Protein AF-A0A4Y7U1J9-F1 (afdb_monomer)

Radius of gyration: 15.21 Å; Cα contacts (8 Å, |Δi|>4): 73; chains: 1; bounding box: 36×30×41 Å

Structure (mmCIF, N/CA/C/O backbone):
data_AF-A0A4Y7U1J9-F1
#
_entry.id   AF-A0A4Y7U1J9-F1
#
loop_
_atom_site.group_PDB
_atom_site.id
_atom_site.type_symbol
_atom_site.label_atom_id
_atom_site.label_alt_id
_atom_site.label_comp_id
_atom_site.label_asym_id
_atom_site.label_entity_id
_atom_site.label_seq_id
_atom_site.pdbx_PDB_ins_code
_atom_site.Cartn_x
_atom_site.Cartn_y
_atom_site.Cartn_z
_atom_site.occupancy
_atom_site.B_iso_or_equiv
_atom_site.auth_seq_id
_atom_site.auth_comp_id
_atom_site.auth_asym_id
_atom_site.auth_atom_id
_atom_site.pdbx_PDB_model_num
ATOM 1 N N . PHE A 1 1 ? -22.457 3.418 -6.568 1.00 90.00 1 PHE A N 1
ATOM 2 C CA . PHE A 1 1 ? -21.148 3.089 -7.181 1.00 90.00 1 PHE A CA 1
ATOM 3 C C . PHE A 1 1 ? -19.988 3.354 -6.220 1.00 90.00 1 PHE A C 1
ATOM 5 O O . PHE A 1 1 ? -19.339 2.393 -5.837 1.00 90.00 1 PHE A O 1
ATOM 12 N N . LEU A 1 2 ? -19.761 4.601 -5.781 1.00 94.25 2 LEU A N 1
ATOM 13 C CA . LEU A 1 2 ? -18.622 4.984 -4.925 1.00 94.25 2 LEU A CA 1
ATOM 14 C C . LEU A 1 2 ? -18.522 4.182 -3.611 1.00 94.25 2 LEU A C 1
ATOM 16 O O . LEU A 1 2 ? -17.474 3.611 -3.334 1.00 94.25 2 LEU A O 1
ATOM 20 N N . GLU A 1 3 ? -19.617 4.076 -2.852 1.00 92.62 3 GLU A N 1
ATOM 21 C CA . GLU A 1 3 ? -19.627 3.328 -1.581 1.00 92.62 3 GLU A CA 1
ATOM 22 C C . GLU A 1 3 ? -19.279 1.849 -1.763 1.00 92.62 3 GLU A C 1
ATOM 24 O O . GLU A 1 3 ? -18.498 1.283 -1.005 1.00 92.62 3 GLU A O 1
ATOM 29 N N . ARG A 1 4 ? -19.757 1.234 -2.847 1.00 93.94 4 ARG A N 1
ATOM 30 C CA . ARG A 1 4 ? -19.401 -0.147 -3.182 1.00 93.94 4 ARG A CA 1
ATOM 31 C C . ARG A 1 4 ? -17.894 -0.298 -3.423 1.00 93.94 4 ARG A C 1
ATOM 33 O O . ARG A 1 4 ? -17.288 -1.198 -2.857 1.00 93.94 4 ARG A O 1
ATOM 40 N N . GLN A 1 5 ? -17.280 0.604 -4.196 1.00 95.75 5 GLN A N 1
ATOM 41 C CA . GLN A 1 5 ? -15.831 0.564 -4.440 1.00 95.75 5 GLN A CA 1
ATOM 42 C C . GLN A 1 5 ? -15.028 0.747 -3.145 1.00 95.75 5 GLN A C 1
ATOM 44 O O . GLN A 1 5 ? -14.033 0.056 -2.939 1.00 95.75 5 GLN A O 1
ATOM 49 N N . LYS A 1 6 ? -15.462 1.653 -2.259 1.00 94.25 6 LYS A N 1
ATOM 50 C CA . LYS A 1 6 ? -14.850 1.842 -0.937 1.00 94.25 6 LYS A CA 1
ATOM 51 C C . LYS A 1 6 ? -14.866 0.545 -0.126 1.00 94.25 6 LYS A C 1
ATOM 53 O O . LYS A 1 6 ? -13.815 0.119 0.350 1.00 94.25 6 LYS A O 1
ATOM 58 N N . HIS A 1 7 ? -16.029 -0.100 -0.020 1.00 93.62 7 HIS A N 1
ATOM 59 C CA . HIS A 1 7 ? -16.166 -1.370 0.693 1.00 93.62 7 HIS A CA 1
ATOM 60 C C . HIS A 1 7 ? -15.305 -2.480 0.079 1.00 93.62 7 HIS A C 1
ATOM 62 O O . HIS A 1 7 ? -14.634 -3.195 0.817 1.00 93.62 7 HIS A O 1
ATOM 68 N N . GLU A 1 8 ? -15.265 -2.597 -1.251 1.00 95.69 8 GLU A N 1
ATOM 69 C CA . GLU A 1 8 ? -14.432 -3.586 -1.950 1.00 95.69 8 GLU A CA 1
ATOM 70 C C . GLU A 1 8 ? -12.935 -3.400 -1.636 1.00 95.69 8 GLU A C 1
ATOM 72 O O . GLU A 1 8 ? -12.244 -4.373 -1.325 1.00 95.69 8 GLU A O 1
ATOM 77 N N . ILE A 1 9 ? -12.440 -2.156 -1.643 1.00 95.25 9 ILE A N 1
ATOM 78 C CA . ILE A 1 9 ? -11.038 -1.828 -1.329 1.00 95.25 9 ILE A CA 1
ATOM 79 C C . ILE A 1 9 ? -10.700 -2.191 0.121 1.00 95.25 9 ILE A C 1
ATOM 81 O O 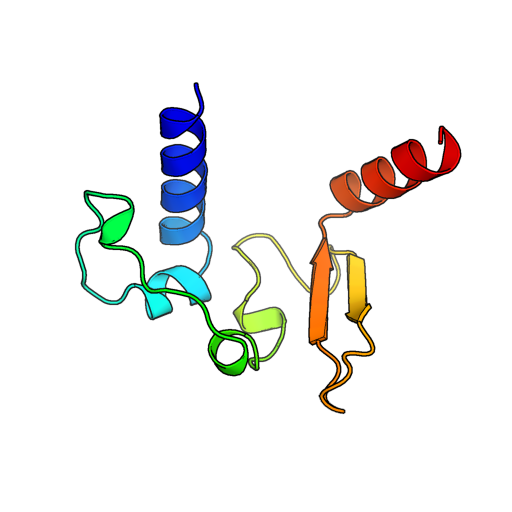. ILE A 1 9 ? -9.697 -2.862 0.379 1.00 95.25 9 ILE A O 1
ATOM 85 N N . VAL A 1 10 ? -11.539 -1.769 1.071 1.00 95.00 10 VAL A N 1
ATOM 86 C CA . VAL A 1 10 ? -11.330 -2.037 2.501 1.00 95.00 10 VAL A CA 1
ATOM 87 C C . VAL A 1 10 ? -11.363 -3.538 2.764 1.00 95.00 10 VAL A C 1
ATOM 89 O O . VAL A 1 10 ? -10.428 -4.080 3.354 1.00 95.00 10 VAL A O 1
ATOM 92 N N . HIS A 1 11 ? -12.384 -4.230 2.255 1.00 95.06 11 HIS A N 1
ATOM 93 C CA . HIS A 1 11 ? -12.526 -5.672 2.407 1.00 95.06 11 HIS A CA 1
ATOM 94 C C . HIS A 1 11 ? -11.313 -6.415 1.840 1.00 95.06 11 HIS A C 1
ATOM 96 O O . HIS A 1 11 ? -10.762 -7.293 2.504 1.00 95.06 11 HIS A O 1
ATOM 102 N N . PHE A 1 12 ? -10.842 -6.045 0.646 1.00 96.06 12 PHE A N 1
ATOM 103 C CA . PHE A 1 12 ? -9.651 -6.656 0.063 1.00 96.06 12 PHE A CA 1
ATOM 104 C C . PHE A 1 12 ? -8.428 -6.500 0.974 1.00 96.06 12 PHE A C 1
ATOM 106 O O . PHE A 1 12 ? -7.750 -7.490 1.264 1.00 96.06 12 PHE A O 1
ATOM 113 N N . HIS A 1 13 ? -8.147 -5.284 1.449 1.00 95.75 13 HIS A N 1
ATOM 114 C CA . HIS A 1 13 ? -6.953 -5.015 2.247 1.00 95.75 13 HIS A CA 1
ATOM 115 C C . HIS A 1 13 ? -7.001 -5.642 3.640 1.00 95.75 13 HIS A C 1
ATOM 117 O O . HIS A 1 13 ? -5.981 -6.171 4.072 1.00 95.75 13 HIS A O 1
ATOM 123 N N . LEU A 1 14 ? -8.160 -5.682 4.300 1.00 94.44 14 LEU A N 1
ATOM 124 C CA . LEU A 1 14 ? -8.301 -6.350 5.598 1.00 94.44 14 LEU A CA 1
ATOM 125 C C . LEU A 1 14 ? -7.974 -7.850 5.531 1.00 94.44 14 LEU A C 1
ATOM 127 O O . LEU A 1 14 ? -7.416 -8.396 6.481 1.00 94.44 14 LEU A O 1
ATOM 131 N N . HIS A 1 15 ? -8.265 -8.509 4.404 1.00 94.62 15 HIS A N 1
ATOM 132 C CA . HIS A 1 15 ? -8.014 -9.944 4.215 1.00 94.62 15 HIS A CA 1
ATOM 133 C C . HIS A 1 15 ? -6.624 -10.261 3.636 1.00 94.62 15 HIS A C 1
ATOM 135 O O . HIS A 1 15 ? -6.047 -11.328 3.897 1.00 94.62 15 HIS A O 1
ATOM 141 N N . ASN A 1 16 ? -6.082 -9.351 2.822 1.00 96.75 16 ASN A N 1
ATOM 142 C CA . ASN A 1 16 ? -4.897 -9.615 2.005 1.00 96.75 16 ASN A CA 1
ATOM 143 C C . ASN A 1 16 ? -3.674 -8.788 2.384 1.00 96.75 16 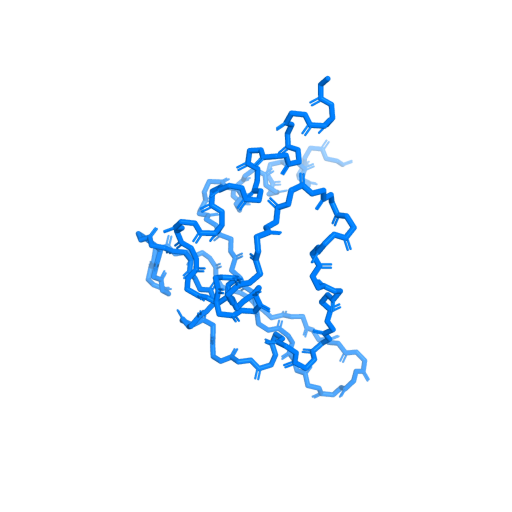ASN A C 1
ATOM 145 O O . ASN A 1 16 ? -2.590 -9.110 1.910 1.00 96.75 16 ASN A O 1
ATOM 149 N N . ASN A 1 17 ? -3.792 -7.756 3.215 1.00 96.19 17 ASN A N 1
ATOM 150 C CA . ASN A 1 17 ? -2.670 -6.903 3.586 1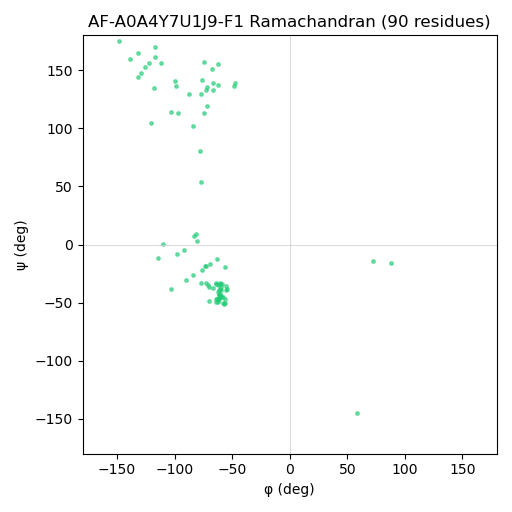.00 96.19 17 ASN A CA 1
ATOM 151 C C . ASN A 1 17 ? -2.445 -6.926 5.109 1.00 96.19 17 ASN A C 1
ATOM 153 O O . ASN A 1 17 ? -3.206 -6.285 5.837 1.00 96.19 17 ASN A O 1
ATOM 157 N N . PRO A 1 18 ? -1.402 -7.631 5.597 1.00 93.62 18 PRO A N 1
ATOM 158 C CA . PRO A 1 18 ? -1.103 -7.715 7.027 1.00 93.62 18 PRO A CA 1
ATOM 159 C C . PRO A 1 18 ? -0.963 -6.347 7.700 1.00 93.62 18 PRO A C 1
ATOM 161 O O . PRO A 1 18 ? -1.473 -6.166 8.798 1.00 93.62 18 PRO A O 1
ATOM 164 N N . PHE A 1 19 ? -0.359 -5.367 7.019 1.00 95.44 19 PHE A 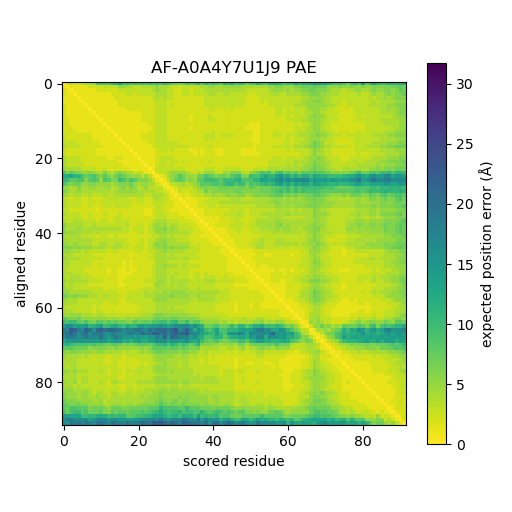N 1
ATOM 165 C CA . PHE A 1 19 ? -0.203 -4.013 7.549 1.00 95.44 19 PHE A CA 1
ATOM 166 C C . PHE A 1 19 ? -1.549 -3.334 7.827 1.00 95.44 19 PHE A C 1
ATOM 168 O O . PHE A 1 19 ? -1.732 -2.760 8.897 1.00 95.44 19 PHE A O 1
ATOM 175 N N . TYR A 1 20 ? -2.500 -3.395 6.889 1.00 95.44 20 TYR A N 1
ATOM 176 C CA . TYR A 1 20 ? -3.813 -2.774 7.098 1.00 95.44 20 TYR A CA 1
ATOM 177 C C . TYR A 1 20 ? -4.645 -3.525 8.135 1.00 95.44 20 TYR A C 1
ATOM 179 O O . TYR A 1 20 ? -5.347 -2.882 8.907 1.00 95.44 20 TYR A O 1
ATOM 187 N N . ASN A 1 21 ? -4.527 -4.854 8.187 1.00 92.94 21 ASN A N 1
ATOM 188 C CA . ASN A 1 21 ? -5.169 -5.672 9.212 1.00 92.94 21 ASN A CA 1
ATOM 189 C C . ASN A 1 21 ? -4.657 -5.321 10.626 1.00 92.94 21 ASN A C 1
ATOM 191 O O . ASN A 1 21 ? -5.458 -5.059 11.521 1.00 92.94 21 ASN A O 1
ATOM 195 N N . GLU A 1 22 ? -3.333 -5.223 10.804 1.00 93.12 22 GLU A N 1
ATOM 196 C CA . GLU A 1 22 ? -2.698 -4.802 12.063 1.00 93.12 22 GLU A CA 1
ATOM 197 C C . GLU A 1 22 ? -3.118 -3.377 12.447 1.00 93.12 22 GLU A C 1
ATOM 199 O O . GLU A 1 22 ? -3.464 -3.119 13.598 1.00 93.12 22 GLU A O 1
ATOM 204 N N . LEU A 1 23 ? -3.141 -2.457 11.477 1.00 93.25 23 LEU A N 1
ATOM 205 C CA . LEU A 1 23 ? -3.506 -1.060 11.701 1.00 93.25 23 LEU A CA 1
ATOM 206 C C . LEU A 1 23 ? -4.946 -0.903 12.215 1.00 93.25 23 LEU A C 1
ATOM 208 O O . LEU A 1 23 ? -5.199 -0.052 13.068 1.00 93.25 23 LEU A O 1
ATOM 212 N N . THR A 1 24 ? -5.889 -1.700 11.706 1.00 92.75 24 THR A N 1
ATOM 213 C CA . THR A 1 24 ? -7.277 -1.701 12.193 1.00 92.75 24 THR A CA 1
ATOM 214 C C . THR A 1 24 ? -7.449 -2.434 13.523 1.00 92.75 24 THR A C 1
ATOM 216 O O . THR A 1 24 ? -8.399 -2.156 14.258 1.00 92.75 24 THR A O 1
ATOM 219 N N . GLY A 1 25 ? -6.520 -3.332 13.865 1.00 88.12 25 GLY A N 1
ATOM 220 C CA . GLY A 1 25 ? -6.562 -4.137 15.082 1.00 88.12 25 GLY A CA 1
ATOM 221 C C . GLY A 1 25 ? -7.833 -4.986 15.174 1.00 88.12 25 GLY A C 1
ATOM 222 O O . GLY A 1 25 ? -8.364 -5.449 14.169 1.00 88.12 25 GLY A O 1
ATOM 223 N N . SER A 1 26 ? -8.353 -5.163 16.391 1.00 78.75 26 SER A N 1
ATOM 224 C CA . SER A 1 26 ? -9.572 -5.947 16.657 1.00 78.75 26 SER A CA 1
ATOM 225 C C . SER A 1 26 ? -10.881 -5.183 16.409 1.00 78.75 26 SER A C 1
ATOM 227 O O . SER A 1 26 ? -11.944 -5.647 16.823 1.00 78.75 26 SER A O 1
ATOM 229 N N . LYS A 1 27 ? -10.833 -3.986 15.810 1.00 79.31 27 LYS A N 1
ATOM 230 C CA . LYS A 1 27 ? -12.038 -3.183 15.580 1.00 79.31 27 LYS A CA 1
ATOM 231 C C . LYS A 1 27 ? -12.871 -3.791 14.459 1.00 79.31 27 LYS A C 1
ATOM 233 O O . LYS A 1 27 ? -12.365 -4.087 13.379 1.00 79.31 27 LYS A O 1
ATOM 238 N N . ILE A 1 28 ? -14.170 -3.917 14.705 1.00 80.56 28 ILE A N 1
ATOM 239 C CA . ILE A 1 28 ? -15.129 -4.241 13.654 1.00 80.56 28 ILE A CA 1
ATOM 240 C C . ILE A 1 28 ? -15.311 -2.973 12.818 1.00 80.56 28 ILE A C 1
ATOM 242 O O . ILE A 1 28 ? -15.831 -1.982 13.318 1.00 80.56 28 ILE A O 1
ATOM 246 N N . VAL A 1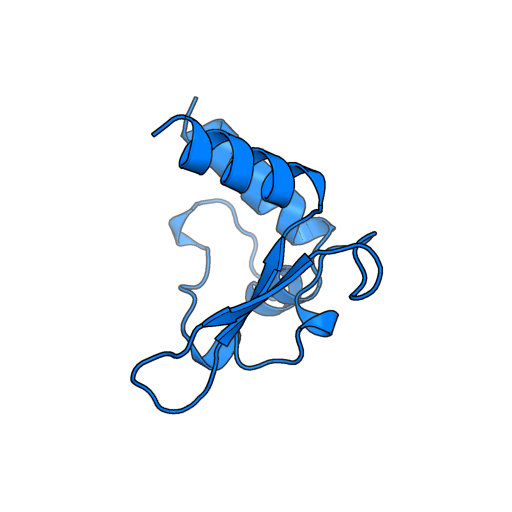 29 ? -14.863 -3.002 11.564 1.00 86.19 29 VAL A N 1
ATOM 247 C CA . VAL A 1 29 ? -15.068 -1.906 10.611 1.00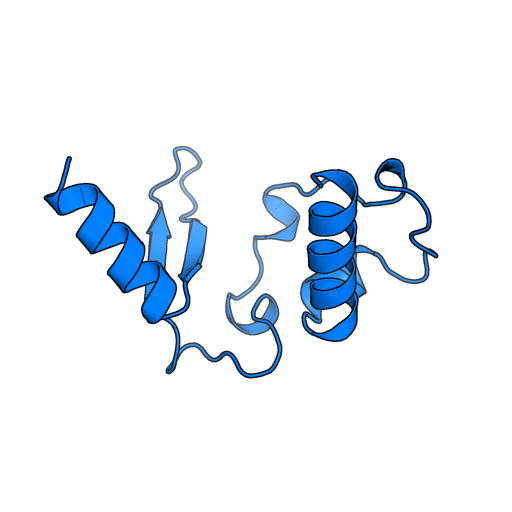 86.19 29 VAL A CA 1
ATOM 248 C C . VAL A 1 29 ? -16.448 -2.081 9.982 1.00 86.19 29 VAL A C 1
ATOM 250 O O . VAL A 1 29 ? -16.622 -2.940 9.1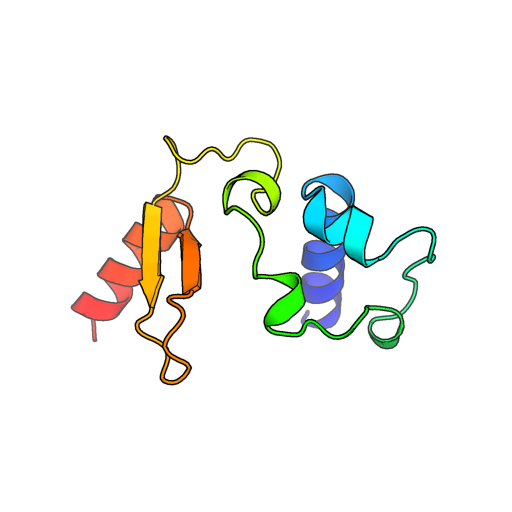16 1.00 86.19 29 VAL A O 1
ATOM 253 N N . GLN A 1 30 ? -17.434 -1.306 10.437 1.00 86.19 30 GLN A N 1
ATOM 254 C CA . GLN A 1 30 ? -18.791 -1.320 9.875 1.00 86.19 30 GLN A CA 1
ATOM 255 C C . GLN A 1 30 ? -19.028 -0.110 8.973 1.00 86.19 30 GLN A C 1
ATOM 257 O O . GLN A 1 30 ? -19.659 -0.230 7.923 1.00 86.19 30 GLN A O 1
ATOM 262 N N . GLN A 1 31 ? -18.495 1.040 9.378 1.00 89.81 31 GLN A N 1
ATOM 263 C CA . GLN A 1 31 ? -18.610 2.320 8.697 1.00 89.81 31 GLN A CA 1
ATOM 264 C C . GLN A 1 31 ? -17.231 2.807 8.246 1.00 89.81 31 GLN A C 1
ATOM 266 O O . GLN A 1 31 ? -16.190 2.347 8.720 1.00 89.81 31 GLN A O 1
ATOM 271 N N . TRP A 1 32 ? -17.208 3.739 7.295 1.00 90.00 32 TRP A N 1
ATOM 272 C CA . TRP A 1 32 ? -15.953 4.286 6.775 1.00 90.00 32 TRP A CA 1
ATOM 273 C C . TRP A 1 32 ? -15.182 5.051 7.860 1.00 90.00 32 TRP A C 1
ATOM 275 O O . TRP A 1 32 ? -13.955 5.018 7.907 1.00 90.00 32 TRP A O 1
ATOM 285 N N . GLU A 1 33 ? -15.919 5.693 8.759 1.00 92.00 33 GLU A N 1
ATOM 286 C CA . GLU A 1 33 ? -15.444 6.498 9.879 1.00 92.00 33 GLU A CA 1
ATOM 287 C C . GLU A 1 33 ? -14.769 5.657 10.976 1.00 92.00 33 GLU A C 1
ATOM 289 O O . GLU A 1 33 ? -14.004 6.198 11.774 1.00 92.00 33 GLU A O 1
ATOM 294 N N . ASP A 1 34 ? -14.986 4.337 10.988 1.00 91.31 34 ASP A N 1
ATOM 295 C CA . ASP A 1 34 ? -14.324 3.418 11.922 1.00 91.31 34 ASP A CA 1
ATOM 296 C C . ASP A 1 34 ? -12.843 3.194 11.568 1.00 91.31 34 ASP A C 1
ATOM 298 O O . ASP A 1 34 ? -12.055 2.721 12.399 1.00 91.31 34 ASP A O 1
ATOM 302 N N . LEU A 1 35 ? -12.449 3.509 10.326 1.00 94.06 35 LEU A N 1
ATOM 303 C CA . LEU A 1 35 ? -11.089 3.308 9.841 1.00 94.06 35 LEU A CA 1
ATOM 304 C C . LEU A 1 35 ? -10.115 4.316 10.469 1.00 94.06 35 LEU A C 1
ATOM 306 O O . LEU A 1 35 ? -10.378 5.521 10.495 1.00 94.06 35 LEU A O 1
ATOM 310 N N . PRO A 1 36 ? -8.934 3.863 10.920 1.00 94.25 36 PRO A N 1
ATOM 311 C CA . PRO A 1 36 ? -7.914 4.762 11.432 1.00 94.25 36 PRO A CA 1
ATOM 312 C C . PRO A 1 36 ? -7.372 5.665 10.319 1.00 94.25 36 PRO A C 1
ATOM 314 O O . PRO A 1 36 ? -7.088 5.222 9.202 1.00 94.25 36 PRO A O 1
ATOM 317 N N . VAL A 1 37 ? -7.157 6.938 10.650 1.00 93.38 37 VAL A N 1
ATOM 318 C CA . VAL A 1 37 ? -6.515 7.890 9.739 1.00 93.38 37 VAL A CA 1
ATOM 319 C C . VAL A 1 37 ? -5.027 7.557 9.625 1.00 93.38 37 VAL A C 1
ATOM 321 O O . VAL A 1 37 ? -4.288 7.608 10.608 1.00 93.38 37 VAL A O 1
ATOM 324 N N . LEU A 1 38 ? -4.581 7.244 8.406 1.00 92.25 38 LEU A N 1
ATOM 325 C CA . LEU A 1 38 ? -3.171 7.009 8.106 1.00 92.25 38 LEU A CA 1
ATOM 326 C C . LEU A 1 38 ? -2.351 8.287 8.263 1.00 92.25 38 LEU A C 1
ATOM 328 O O . LEU A 1 38 ? -2.666 9.330 7.691 1.00 92.25 38 LEU A O 1
ATOM 332 N N . ASN A 1 39 ? -1.221 8.167 8.945 1.00 89.75 39 ASN A N 1
ATOM 333 C CA . ASN A 1 39 ? -0.186 9.184 8.982 1.00 89.75 39 ASN A CA 1
ATOM 334 C C . ASN A 1 39 ? 1.121 8.662 8.360 1.00 89.75 39 ASN A C 1
ATOM 336 O O . ASN A 1 39 ? 1.286 7.474 8.071 1.00 89.75 39 ASN A O 1
ATOM 340 N N . LYS A 1 40 ? 2.080 9.570 8.139 1.00 84.81 40 LYS A N 1
ATOM 341 C CA . LYS A 1 40 ? 3.371 9.217 7.527 1.00 84.81 40 LYS A CA 1
ATOM 342 C C . LYS A 1 40 ? 4.141 8.176 8.344 1.00 84.81 40 LYS A C 1
ATOM 344 O O . LYS A 1 40 ? 4.783 7.324 7.741 1.00 84.81 40 LYS A O 1
ATOM 349 N N . GLN A 1 41 ? 4.069 8.230 9.675 1.00 87.75 41 GLN A N 1
ATOM 350 C CA . GLN A 1 41 ? 4.791 7.312 10.560 1.00 87.75 41 GLN A CA 1
ATOM 351 C C . GLN A 1 41 ? 4.276 5.879 10.424 1.00 87.75 41 GLN A C 1
ATOM 353 O O . GLN A 1 41 ? 5.085 4.958 10.390 1.00 87.75 41 GLN A O 1
ATOM 358 N N . ASN A 1 42 ? 2.964 5.677 10.236 1.00 91.75 42 ASN A N 1
ATOM 359 C CA . ASN A 1 42 ? 2.414 4.340 9.987 1.00 91.75 42 ASN A CA 1
ATOM 360 C C . ASN A 1 42 ? 3.083 3.667 8.780 1.00 91.75 42 ASN A C 1
ATOM 362 O O . ASN A 1 42 ? 3.306 2.462 8.781 1.00 91.75 42 ASN A O 1
ATOM 366 N N . LEU A 1 43 ? 3.420 4.452 7.754 1.00 89.00 43 LEU A N 1
ATOM 367 C CA . LEU A 1 43 ? 4.005 3.948 6.516 1.00 89.00 43 LEU A CA 1
ATOM 368 C C . LEU A 1 43 ? 5.542 3.933 6.522 1.00 89.00 43 LEU A C 1
ATOM 370 O O . LEU A 1 43 ? 6.137 3.413 5.574 1.00 89.00 43 LEU A O 1
ATOM 374 N N . GLN A 1 44 ? 6.191 4.451 7.571 1.00 88.12 44 GLN A N 1
ATOM 375 C CA . GLN A 1 44 ? 7.637 4.323 7.798 1.00 88.12 44 GLN A CA 1
ATOM 376 C C . GLN A 1 44 ? 7.988 2.924 8.331 1.00 88.12 44 GLN A C 1
ATOM 378 O O . GLN A 1 44 ? 8.646 2.762 9.352 1.00 88.12 44 GLN A O 1
ATOM 383 N N . LYS A 1 45 ? 7.544 1.898 7.603 1.00 90.50 45 LYS A N 1
ATOM 384 C CA . LYS A 1 45 ? 7.892 0.491 7.804 1.00 90.50 45 LYS A CA 1
ATOM 385 C C . LYS A 1 45 ? 8.509 -0.076 6.517 1.00 90.50 45 LYS A C 1
ATOM 387 O O . LYS A 1 45 ? 8.226 0.451 5.422 1.00 90.50 45 LYS A O 1
ATOM 392 N N . PRO A 1 46 ? 9.327 -1.142 6.604 1.00 93.00 46 PRO A N 1
ATOM 393 C CA . PRO A 1 46 ? 9.869 -1.828 5.435 1.00 93.00 46 PRO A CA 1
ATOM 394 C C . PRO A 1 46 ? 8.792 -2.117 4.388 1.00 93.00 46 PRO A C 1
ATOM 396 O O . PRO A 1 46 ? 7.669 -2.496 4.712 1.00 93.00 46 PRO A O 1
ATOM 399 N N . LEU A 1 47 ? 9.117 -1.925 3.104 1.00 94.00 47 LEU A N 1
ATOM 400 C CA . LEU A 1 47 ? 8.137 -2.091 2.024 1.00 94.00 47 LEU A CA 1
ATOM 401 C C . LEU A 1 47 ? 7.492 -3.482 2.047 1.00 94.00 47 LEU A C 1
ATOM 403 O O . LEU A 1 47 ? 6.292 -3.590 1.830 1.00 94.00 47 LEU A O 1
ATOM 407 N N . GLN A 1 48 ? 8.277 -4.523 2.334 1.00 93.69 48 GLN A N 1
ATOM 408 C CA . GLN A 1 48 ? 7.813 -5.909 2.358 1.00 93.69 48 GLN A CA 1
ATOM 409 C C . GLN A 1 48 ? 6.673 -6.142 3.360 1.00 93.69 48 GLN A C 1
ATOM 411 O O . GLN A 1 48 ? 5.768 -6.911 3.059 1.00 93.69 48 GLN A O 1
ATOM 416 N N . GLU A 1 49 ? 6.672 -5.439 4.494 1.00 94.50 49 GLU A N 1
ATOM 417 C CA . GLU A 1 49 ? 5.616 -5.537 5.513 1.00 94.50 49 GLU A CA 1
ATOM 418 C C . GLU A 1 49 ? 4.307 -4.871 5.072 1.00 94.50 49 GLU A C 1
ATOM 420 O O . GLU A 1 49 ? 3.246 -5.157 5.615 1.00 94.50 49 GLU A O 1
ATOM 425 N N . ARG A 1 50 ? 4.369 -3.990 4.066 1.00 94.81 50 ARG A N 1
ATOM 426 C CA . ARG A 1 50 ? 3.219 -3.238 3.544 1.00 94.81 50 ARG A CA 1
ATOM 427 C C . ARG A 1 50 ? 2.609 -3.857 2.285 1.00 94.81 50 ARG A C 1
ATOM 429 O O . ARG A 1 50 ? 1.567 -3.388 1.821 1.00 94.81 50 ARG A O 1
ATOM 436 N N . LEU A 1 51 ? 3.252 -4.868 1.699 1.00 96.31 51 LEU A N 1
ATOM 437 C CA . LEU A 1 51 ? 2.760 -5.542 0.498 1.00 96.31 51 LEU A CA 1
ATOM 438 C C . LEU A 1 51 ? 1.608 -6.494 0.836 1.00 96.31 51 LEU A C 1
ATOM 440 O O . LEU A 1 51 ? 1.617 -7.189 1.848 1.00 96.31 51 LEU A O 1
ATOM 444 N N . SER A 1 52 ? 0.607 -6.542 -0.044 1.00 96.69 52 SER A N 1
ATOM 445 C CA . SER A 1 52 ? -0.473 -7.528 0.063 1.00 96.69 52 SER A CA 1
ATOM 446 C C . SER A 1 52 ? 0.006 -8.922 -0.362 1.00 96.69 52 SER A C 1
ATOM 448 O O . SER A 1 52 ? 0.964 -9.054 -1.126 1.00 96.69 52 SER A O 1
ATOM 450 N N . LYS A 1 53 ? -0.680 -9.968 0.106 1.00 96.19 53 LYS A N 1
ATOM 451 C CA . LYS A 1 53 ? -0.438 -11.371 -0.258 1.00 96.19 53 LYS A CA 1
ATOM 452 C C . LYS A 1 53 ? -0.343 -11.528 -1.781 1.00 96.19 53 LYS A C 1
ATOM 454 O O . LYS A 1 53 ? -1.124 -10.942 -2.524 1.00 96.19 53 LYS A O 1
ATOM 459 N N . GLY A 1 54 ? 0.635 -12.313 -2.233 1.00 95.31 54 GLY A N 1
ATOM 460 C CA . GLY A 1 54 ? 0.939 -12.516 -3.656 1.00 95.31 54 GLY A CA 1
ATOM 461 C C . GLY A 1 54 ? 1.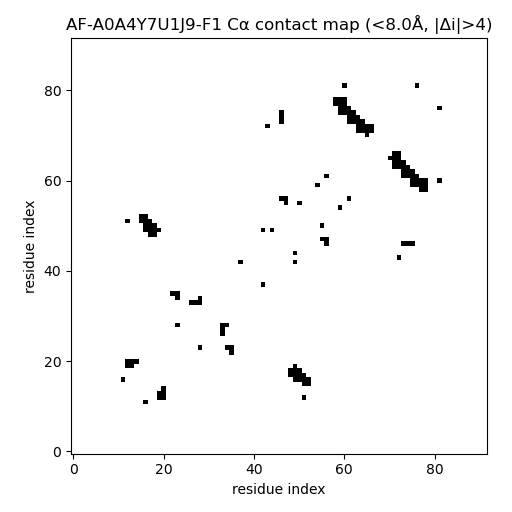911 -11.492 -4.258 1.00 95.31 54 GLY A C 1
ATOM 462 O O . GLY A 1 54 ? 2.510 -11.766 -5.300 1.00 95.31 54 GLY A O 1
ATOM 463 N N . TYR A 1 55 ? 2.152 -10.359 -3.593 1.00 96.69 55 TYR A N 1
ATOM 464 C CA . TYR A 1 55 ? 3.140 -9.374 -4.026 1.00 96.69 55 TYR A CA 1
ATOM 465 C C . TYR A 1 55 ? 4.455 -9.508 -3.259 1.00 96.69 55 TYR A C 1
ATOM 467 O O . TYR A 1 55 ? 4.496 -9.742 -2.055 1.00 96.69 55 TYR A O 1
ATOM 475 N N . THR A 1 56 ? 5.556 -9.333 -3.980 1.00 96.25 56 THR A N 1
ATOM 476 C CA . THR A 1 56 ? 6.925 -9.362 -3.466 1.00 96.25 56 THR A CA 1
ATOM 477 C C . THR A 1 56 ? 7.723 -8.244 -4.120 1.00 96.25 56 THR A C 1
ATOM 479 O O . THR A 1 56 ? 7.394 -7.800 -5.219 1.00 96.25 56 THR A O 1
ATOM 482 N N . SER A 1 57 ? 8.835 -7.832 -3.512 1.00 94.00 57 SER A N 1
ATOM 483 C CA . SER A 1 57 ? 9.748 -6.846 -4.112 1.00 94.00 57 SER A CA 1
ATOM 484 C C . SER A 1 57 ? 10.276 -7.250 -5.499 1.00 94.00 57 SER A C 1
ATOM 486 O O . SER A 1 57 ? 10.713 -6.389 -6.253 1.00 94.00 57 SER A O 1
ATOM 488 N N . LYS A 1 58 ? 10.209 -8.541 -5.857 1.00 94.88 58 LYS A N 1
ATOM 489 C CA . LYS A 1 58 ? 10.641 -9.078 -7.157 1.00 94.88 58 LYS A CA 1
ATOM 490 C C . LYS A 1 58 ? 9.574 -8.963 -8.252 1.00 94.88 58 LYS A C 1
ATOM 492 O O . LYS A 1 58 ? 9.916 -8.947 -9.434 1.00 94.88 58 LYS A O 1
ATOM 497 N N . ASN A 1 59 ? 8.288 -8.928 -7.890 1.00 96.56 59 ASN A N 1
ATOM 498 C CA . ASN A 1 59 ? 7.181 -8.934 -8.857 1.00 96.56 59 ASN A CA 1
ATOM 499 C C . ASN A 1 59 ? 6.417 -7.603 -8.955 1.00 96.56 59 ASN A C 1
ATOM 501 O O . ASN A 1 59 ? 5.530 -7.485 -9.797 1.00 96.56 59 ASN A O 1
ATOM 505 N N . VAL A 1 60 ? 6.817 -6.590 -8.185 1.00 97.75 60 VAL A N 1
ATOM 506 C CA . VAL A 1 60 ? 6.293 -5.219 -8.258 1.00 97.75 60 VAL A CA 1
ATOM 507 C C . VAL A 1 60 ? 7.346 -4.247 -8.784 1.00 97.75 60 VAL A C 1
ATOM 509 O O . VAL A 1 60 ? 8.547 -4.480 -8.677 1.00 97.75 60 VAL A O 1
ATOM 512 N N . TYR A 1 61 ? 6.891 -3.132 -9.340 1.00 97.44 61 TYR A N 1
ATOM 513 C CA . TYR A 1 61 ? 7.729 -1.962 -9.557 1.00 97.44 61 TYR A CA 1
ATOM 514 C C . TYR A 1 61 ? 7.916 -1.225 -8.228 1.00 97.44 61 TYR A C 1
ATOM 516 O O . TYR A 1 61 ? 6.929 -0.927 -7.557 1.00 97.44 61 TYR A O 1
ATOM 524 N N . VAL A 1 62 ? 9.160 -0.908 -7.861 1.00 96.38 62 VAL A N 1
ATOM 525 C CA . VAL A 1 62 ? 9.502 -0.174 -6.633 1.00 96.38 62 VAL A CA 1
ATOM 526 C C . VAL A 1 62 ? 10.174 1.140 -6.998 1.00 96.38 62 VAL A C 1
ATOM 528 O O . VAL A 1 62 ? 11.081 1.168 -7.826 1.00 96.38 62 VAL A O 1
ATOM 531 N N . ASN A 1 63 ? 9.757 2.227 -6.356 1.00 93.81 63 ASN A N 1
ATOM 532 C CA . ASN A 1 63 ? 10.432 3.515 -6.469 1.00 93.81 63 ASN A CA 1
ATOM 533 C C . ASN A 1 63 ? 10.289 4.307 -5.158 1.00 93.81 63 ASN A C 1
ATOM 535 O O . ASN A 1 63 ? 9.631 3.867 -4.212 1.00 93.81 63 ASN A O 1
ATOM 539 N N . LYS A 1 64 ? 10.935 5.468 -5.082 1.00 91.75 64 LYS A N 1
ATOM 540 C CA . LYS A 1 64 ? 10.907 6.376 -3.941 1.00 91.75 64 LYS A CA 1
ATOM 541 C C . LYS A 1 64 ? 10.570 7.792 -4.384 1.00 91.75 64 LYS A C 1
ATOM 543 O O . LYS A 1 64 ? 10.958 8.213 -5.469 1.00 91.75 64 LYS A O 1
ATOM 548 N N . THR A 1 65 ? 9.890 8.543 -3.529 1.00 86.38 65 THR A N 1
ATOM 549 C CA . THR A 1 65 ? 9.735 9.990 -3.708 1.00 86.38 65 THR A CA 1
ATOM 550 C C . THR A 1 65 ? 10.742 10.729 -2.829 1.00 86.38 65 THR A C 1
ATOM 552 O O . THR A 1 65 ? 10.955 10.375 -1.664 1.00 86.38 65 THR A O 1
ATOM 555 N N . SER A 1 66 ? 11.388 11.757 -3.383 1.00 72.94 66 SER A N 1
ATOM 556 C CA . SER A 1 66 ? 12.201 12.716 -2.630 1.00 72.94 66 SER A CA 1
ATOM 557 C C . SER A 1 66 ? 11.260 13.697 -1.932 1.00 72.94 66 SER A C 1
ATOM 559 O O . SER A 1 66 ? 10.949 14.766 -2.450 1.00 72.94 66 SER A O 1
ATOM 561 N N . GLY A 1 67 ? 10.705 13.280 -0.795 1.00 67.62 67 GLY A N 1
ATOM 562 C CA . GLY A 1 67 ? 9.870 14.150 0.027 1.00 67.62 67 GLY A CA 1
ATOM 563 C C . GLY A 1 67 ? 10.686 15.282 0.658 1.00 67.62 67 GLY A C 1
ATOM 564 O O . GLY A 1 67 ? 11.859 15.107 0.979 1.00 67.62 67 GLY A O 1
ATOM 565 N N . SER A 1 68 ? 10.040 16.423 0.909 1.00 67.62 68 SER A N 1
ATOM 566 C CA . SER A 1 68 ? 10.636 17.590 1.584 1.00 67.62 68 SER A CA 1
ATOM 567 C C . SER A 1 68 ? 11.073 17.328 3.033 1.00 67.62 68 SER A C 1
ATOM 569 O O . SER A 1 68 ? 11.802 18.124 3.609 1.00 67.62 68 SER A O 1
ATOM 571 N N . SER A 1 69 ? 10.658 16.205 3.627 1.00 68.00 69 SER A N 1
ATOM 572 C CA . SER A 1 69 ? 10.973 15.811 5.006 1.00 68.00 69 SER A CA 1
ATOM 573 C C . SER A 1 69 ? 12.335 15.125 5.178 1.00 68.00 69 SER A C 1
ATOM 575 O O . SER A 1 69 ? 12.586 14.546 6.230 1.00 68.00 69 SER A O 1
ATOM 577 N N . GLY A 1 70 ? 13.178 15.075 4.142 1.00 77.06 70 GLY A N 1
ATOM 578 C CA . GLY A 1 70 ? 14.516 14.461 4.192 1.00 77.06 70 GLY A CA 1
ATOM 579 C C . GLY A 1 70 ? 14.540 12.925 4.256 1.00 77.06 70 GLY A C 1
ATOM 580 O O . GLY A 1 70 ? 15.567 12.318 3.981 1.00 77.06 70 GLY A O 1
ATOM 581 N N . THR A 1 71 ? 13.408 12.279 4.551 1.00 78.88 71 THR A N 1
ATOM 582 C CA . THR A 1 71 ? 13.254 10.815 4.530 1.00 78.88 71 THR A CA 1
ATOM 583 C C . THR A 1 71 ? 12.507 10.383 3.264 1.00 78.88 71 THR A C 1
ATOM 585 O O . THR A 1 71 ? 11.328 10.728 3.122 1.00 78.88 71 THR A O 1
ATOM 588 N N . PRO A 1 72 ? 13.145 9.643 2.336 1.00 84.81 72 PRO A N 1
ATOM 589 C CA . PRO A 1 72 ? 12.487 9.158 1.128 1.00 84.81 72 PRO A CA 1
ATOM 590 C C . PRO A 1 72 ? 11.330 8.208 1.442 1.00 84.81 72 PRO A C 1
ATOM 592 O O . PRO A 1 72 ? 11.460 7.305 2.268 1.00 84.81 72 PRO A O 1
ATOM 595 N N . PHE A 1 73 ? 10.212 8.365 0.735 1.00 87.81 73 PHE A N 1
ATOM 596 C CA . PHE A 1 73 ? 9.069 7.466 0.867 1.00 87.81 73 PHE A CA 1
ATOM 597 C C . PHE A 1 73 ? 9.104 6.400 -0.226 1.00 87.81 73 PHE A C 1
ATOM 599 O O . PHE A 1 73 ? 8.952 6.715 -1.405 1.00 87.81 73 PHE A O 1
ATOM 606 N N . VAL A 1 74 ? 9.305 5.140 0.164 1.00 91.69 74 VAL A N 1
ATOM 607 C CA . VAL A 1 74 ? 9.358 3.998 -0.760 1.00 91.69 74 VAL A CA 1
ATOM 608 C C . VAL A 1 74 ? 7.952 3.446 -0.994 1.00 91.69 74 VAL A C 1
ATOM 610 O O . VAL A 1 74 ? 7.236 3.122 -0.041 1.00 91.69 74 VAL A O 1
ATOM 613 N N . PHE A 1 75 ? 7.570 3.275 -2.256 1.00 93.12 75 PHE A N 1
ATOM 614 C CA . PHE A 1 75 ? 6.276 2.729 -2.659 1.00 93.12 75 PHE A CA 1
ATOM 615 C C . PHE A 1 75 ? 6.429 1.637 -3.719 1.00 93.12 75 PHE A C 1
ATOM 617 O O . PHE A 1 75 ? 7.477 1.506 -4.355 1.00 93.12 75 PHE A O 1
ATOM 624 N N . ALA A 1 76 ? 5.358 0.867 -3.914 1.00 96.25 76 ALA A N 1
ATOM 625 C CA . ALA A 1 76 ? 5.269 -0.156 -4.943 1.00 96.25 76 ALA A CA 1
ATOM 626 C C . ALA A 1 76 ? 4.031 0.036 -5.825 1.00 96.25 76 ALA A C 1
ATOM 628 O O . ALA A 1 76 ? 3.019 0.575 -5.378 1.00 96.25 76 ALA A O 1
ATOM 629 N N . LYS A 1 77 ? 4.120 -0.435 -7.069 1.00 96.31 77 LYS A N 1
ATOM 630 C CA . LYS A 1 77 ? 2.995 -0.624 -7.993 1.00 96.31 77 LYS A CA 1
ATOM 631 C C . LYS A 1 77 ? 3.093 -2.019 -8.596 1.00 96.31 77 LYS A C 1
ATOM 633 O O . LYS A 1 77 ? 4.201 -2.474 -8.884 1.00 96.31 77 LYS A O 1
ATOM 638 N N . ASP A 1 78 ? 1.972 -2.685 -8.844 1.00 95.69 78 ASP A N 1
ATOM 639 C CA . ASP A 1 78 ? 2.011 -3.848 -9.728 1.00 95.69 78 ASP A CA 1
ATOM 640 C C . ASP A 1 78 ? 2.459 -3.414 -11.140 1.00 95.69 78 ASP A C 1
ATOM 642 O O . ASP A 1 78 ? 2.345 -2.244 -11.532 1.00 95.69 78 ASP A O 1
ATOM 646 N N . LYS A 1 79 ? 3.029 -4.353 -11.901 1.00 95.44 79 LYS A N 1
ATOM 647 C CA . LYS A 1 79 ? 3.636 -4.047 -13.205 1.00 95.44 79 LYS A CA 1
ATOM 648 C C . LYS A 1 79 ? 2.616 -3.544 -14.225 1.00 95.44 79 LYS A C 1
ATOM 650 O O . LYS A 1 79 ? 2.962 -2.694 -15.042 1.00 95.44 79 LYS A O 1
ATOM 655 N N . TYR A 1 80 ? 1.379 -4.032 -14.165 1.00 95.88 80 TYR A N 1
ATOM 656 C CA . TYR A 1 80 ? 0.328 -3.626 -15.088 1.00 95.88 80 TYR A CA 1
ATOM 657 C C . TYR A 1 80 ? -0.104 -2.180 -14.820 1.00 95.88 80 TYR A C 1
ATOM 659 O O . TYR A 1 80 ? -0.058 -1.349 -15.725 1.00 95.88 80 TYR A O 1
ATOM 667 N N . SER A 1 81 ? -0.384 -1.822 -13.565 1.00 95.31 81 SER A N 1
ATOM 668 C CA . SER A 1 81 ? -0.679 -0.437 -13.174 1.00 95.31 81 SER A CA 1
ATOM 669 C C . SER A 1 81 ? 0.482 0.517 -13.468 1.00 95.31 81 SER A C 1
ATOM 671 O O . SER A 1 81 ? 0.270 1.684 -13.816 1.00 95.31 81 SER A O 1
ATOM 673 N N . HIS A 1 82 ? 1.728 0.046 -13.344 1.00 96.12 82 HIS A N 1
ATOM 674 C CA . HIS A 1 82 ? 2.894 0.828 -13.747 1.00 96.12 82 HIS A CA 1
ATOM 675 C C . HIS A 1 82 ? 2.895 1.108 -15.257 1.00 96.12 82 HIS A C 1
ATOM 677 O O . HIS A 1 82 ? 3.056 2.264 -15.650 1.00 96.12 82 HIS A O 1
ATOM 683 N N . ALA A 1 83 ? 2.649 0.092 -16.089 1.00 95.88 83 ALA A N 1
ATOM 684 C CA . ALA A 1 83 ? 2.545 0.243 -17.539 1.00 95.88 83 ALA A CA 1
ATOM 685 C C . ALA A 1 83 ? 1.394 1.181 -17.943 1.00 95.88 83 ALA A C 1
ATOM 687 O O . ALA A 1 83 ? 1.598 2.077 -18.759 1.00 95.88 83 ALA A O 1
ATOM 688 N N . LEU A 1 84 ? 0.221 1.052 -17.311 1.00 95.81 84 LEU A N 1
ATOM 689 C CA . LEU A 1 84 ? -0.909 1.962 -17.530 1.00 95.81 84 LEU A CA 1
ATOM 690 C C . LEU A 1 84 ? -0.566 3.417 -17.187 1.00 95.81 84 LEU A C 1
ATOM 692 O O . LEU A 1 84 ? -0.951 4.327 -17.917 1.00 95.81 84 LEU A O 1
ATOM 696 N N . THR A 1 85 ? 0.193 3.645 -16.108 1.00 93.69 85 THR A N 1
ATOM 697 C CA . THR A 1 85 ? 0.667 4.995 -15.755 1.00 93.69 85 THR A CA 1
ATOM 698 C C . THR A 1 85 ? 1.520 5.580 -16.888 1.00 93.69 85 THR A C 1
ATOM 700 O O . THR A 1 85 ? 1.327 6.733 -17.265 1.00 93.69 85 THR A O 1
ATOM 703 N N . TRP A 1 86 ? 2.448 4.798 -17.450 1.00 94.31 86 TRP A N 1
ATOM 704 C CA . TRP A 1 86 ? 3.283 5.244 -18.569 1.00 94.31 86 TRP A CA 1
ATOM 705 C C . TRP A 1 86 ? 2.473 5.528 -19.825 1.00 94.31 86 TRP A C 1
ATOM 707 O O . TRP A 1 86 ? 2.637 6.594 -20.408 1.00 94.31 86 TRP A O 1
ATOM 717 N N . ALA A 1 87 ? 1.570 4.623 -20.204 1.00 95.00 87 ALA A N 1
ATOM 718 C CA . ALA A 1 87 ? 0.695 4.828 -21.352 1.00 95.00 87 ALA A CA 1
ATOM 719 C C . ALA A 1 87 ? -0.112 6.127 -21.204 1.00 95.00 87 ALA A C 1
ATOM 721 O O . ALA A 1 87 ? -0.126 6.952 -22.112 1.00 95.00 87 ALA A O 1
ATOM 722 N N . SER A 1 88 ? -0.710 6.357 -20.029 1.00 94.31 88 SER A N 1
ATOM 723 C CA . SER A 1 88 ? -1.472 7.578 -19.755 1.00 94.31 88 SER A CA 1
ATOM 724 C C . SER A 1 88 ? -0.623 8.847 -19.818 1.00 94.31 88 SER A C 1
ATOM 726 O O . SER A 1 88 ? -1.149 9.879 -20.215 1.00 94.31 88 SER A O 1
ATOM 728 N N . ASN A 1 89 ? 0.645 8.797 -19.402 1.00 91.12 89 ASN A N 1
ATOM 729 C CA . ASN A 1 89 ? 1.536 9.958 -19.439 1.00 91.12 89 ASN A CA 1
ATOM 730 C C . ASN A 1 89 ? 2.070 10.245 -20.846 1.00 91.12 89 ASN A C 1
ATOM 732 O O . ASN A 1 89 ? 2.292 11.402 -21.165 1.00 91.12 89 ASN A O 1
ATOM 736 N N . ILE A 1 90 ? 2.292 9.214 -21.667 1.00 90.25 90 ILE A N 1
ATOM 737 C CA . ILE A 1 90 ? 2.758 9.376 -23.054 1.00 90.25 90 ILE A CA 1
ATOM 738 C C . ILE A 1 90 ? 1.638 9.928 -23.946 1.00 90.25 90 ILE A C 1
ATOM 740 O O . ILE A 1 90 ? 1.908 10.671 -24.881 1.00 90.25 90 ILE A O 1
ATOM 744 N N . MET A 1 91 ? 0.383 9.571 -23.663 1.00 79.69 91 MET A N 1
ATOM 745 C CA . MET A 1 91 ? -0.791 10.068 -24.392 1.00 79.69 91 MET A CA 1
ATOM 746 C C . MET A 1 91 ? -1.251 11.469 -23.953 1.00 79.69 91 MET A C 1
ATOM 748 O O . MET A 1 91 ? -2.294 11.931 -24.415 1.00 79.69 91 MET A O 1
ATOM 752 N N . ARG A 1 92 ? -0.532 12.108 -23.028 1.00 68.19 92 ARG A N 1
ATOM 753 C CA . ARG A 1 92 ? -0.880 13.405 -22.450 1.00 68.19 92 ARG A CA 1
ATOM 754 C C . ARG A 1 92 ? -0.031 14.508 -23.059 1.00 68.19 92 ARG A C 1
ATOM 756 O O . ARG A 1 92 ? -0.615 15.584 -23.303 1.00 68.19 92 ARG A O 1
#

Nearest PDB structures (foldseek):
  5egy-assembly1_A  TM=4.001E-01  e=1.953E+00  Homo sapiens
  3fvy-assembly1_A  TM=3.749E-01  e=2.378E+00  Homo sapiens
  3t6b-assembly2_B  TM=4.047E-01  e=2.711E+00  Homo sapiens
  6skl-assembly1_X  TM=4.357E-01  e=7.253E+00  Saccharomyces cerevisiae S288C

InterPro domains:
  IPR042099 ANL, N-terminal domain [G3DSA:3.40.50.12780] (1-92)

Solvent-accessible surface area (backbone atoms only —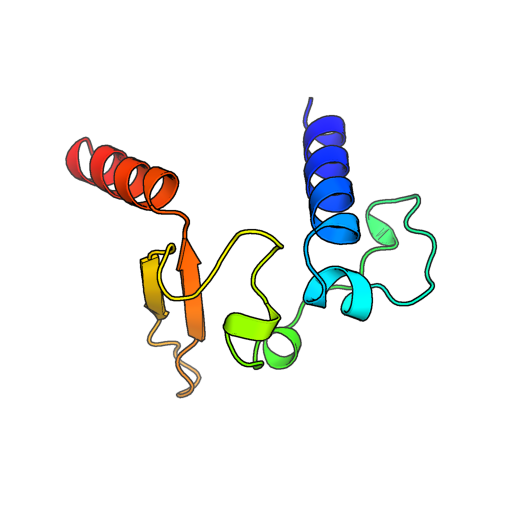 not comparable to full-atom values): 5762 Å² total; per-residue (Å²): 112,69,68,58,53,52,51,52,52,52,55,48,36,55,77,36,15,64,44,56,30,61,70,51,52,92,60,82,74,85,52,81,84,65,56,73,84,85,53,74,69,79,65,74,55,65,63,76,62,64,40,38,74,94,58,46,87,87,70,34,45,73,52,68,44,89,44,96,79,78,57,68,49,70,49,76,38,51,56,65,63,47,51,52,52,51,55,57,60,75,76,102

Mean predicted aligned error: 4.38 Å

Organism: NCBI:txid2133765

pLDDT: mean 91.07, std 7.02, range [67.62, 97.75]

Foldseek 3Di:
DVVVVVCVVLVQCCVWQQLQVVQLDPDDCPDPVSGDDDDPVSQPDPAQNGDTPPDDPVQWDKDWDPDPVNDIRIDTDGPVVVVVVVVVVVVD

Secondary structure (DSSP, 8-state):
-HHHHHHHHHHHHHHH-HHHHHHHTT----SGGGSPPP-TTTT-S-HHHHSPTT--TTTEEEEEE--TTSS-EEEEEEHHHHHHHHHHHHT-

Sequence (92 aa):
FLERQKHEIVHFHLHNNPFYNELTGSKIVQQWEDLPVLNKQNLQKPLQERLSKGYTSKNVYVNKTSGSSGTPFVFAKDKYSHALTWASNIMR